Protein AF-A0A2E3GZ28-F1 (afdb_monomer_lite)

Foldseek 3Di:
DDPPPVLFWQKFKKFKDFQNFTAAIAMDGDCCQPVCQVDPPLPVSVVSSVPGPDMDMDTPDTRHRPVVRLVVLLVVCVVRVVRYSPPDSYDDDPLVVLVVVLVVCCVVCVVVVVVLVCVVVDDPDDDDDDDDDPVVSVVVVVVVVVSVVVVVVSVVVVCVVPVPPPD

Sequence (167 aa):
MSKLSEQQEKFYVYAYRIDGEMAYVGKGCGNRAYVHLTRSSNAILRHRIARAGRVTVRIIKRNMTETEAFRLERRCIRKWSETLCNVSQGQRTSTEALWYACLHDLQNNFISYGTAITSTTGNTHNFVTGKSEPDTMRLRVSNLAWLKGRMRRVMRALEQQDPGLVS

Secondary structure (DSSP, 8-state):
--TT-TTSS-EEEEEEEETTEEEEEEEEETTHHHHHHHS-S-HHHHHHHHH-S-EEEEEEEEEE-HHHHHHHHHHHHHHTTTT---SSS----HHHHHHHHHHHHHHHHHHHHHHHHHHHHS-S---------HHHHHHHHHHHHHHHHHHHHHHHHHHTT-TTS--

pLDDT: mean 70.27, std 20.75, range [33.0, 96.56]

Structure (mmCIF, N/CA/C/O backbone):
data_AF-A0A2E3GZ28-F1
#
_entry.id   AF-A0A2E3GZ28-F1
#
loop_
_atom_site.group_PDB
_atom_site.id
_atom_site.type_symbol
_atom_site.label_atom_id
_atom_site.label_alt_id
_atom_site.label_comp_id
_atom_site.label_asym_id
_atom_site.label_entity_id
_atom_site.label_seq_id
_atom_site.pdbx_PDB_ins_code
_atom_site.Cartn_x
_atom_site.Cartn_y
_atom_site.Cartn_z
_atom_site.occupancy
_atom_site.B_iso_or_equiv
_atom_site.auth_seq_id
_atom_site.auth_comp_id
_atom_site.auth_asym_id
_atom_site.auth_atom_id
_atom_site.pdbx_PDB_model_num
ATOM 1 N N . MET A 1 1 ? -34.095 7.340 0.469 1.00 39.78 1 MET A N 1
ATOM 2 C CA . MET A 1 1 ? -32.794 6.707 0.152 1.00 39.78 1 MET A CA 1
ATOM 3 C C . MET A 1 1 ? -31.684 7.620 0.664 1.00 39.78 1 MET A C 1
ATOM 5 O O . MET A 1 1 ? -31.563 8.741 0.186 1.00 39.78 1 MET A O 1
ATOM 9 N N . SER A 1 2 ? -31.001 7.225 1.740 1.00 41.34 2 SER A N 1
ATOM 10 C CA . SER A 1 2 ? -30.141 8.096 2.558 1.00 41.34 2 SER A CA 1
ATOM 11 C C . SER A 1 2 ? -28.742 8.302 1.967 1.00 41.34 2 SER A C 1
ATOM 13 O O . SER A 1 2 ? -28.021 7.336 1.740 1.00 41.34 2 SER A O 1
ATOM 15 N N . LYS A 1 3 ? -28.328 9.569 1.837 1.00 42.34 3 LYS A N 1
ATOM 16 C CA . LYS A 1 3 ? -27.008 10.079 1.398 1.00 42.34 3 LYS A CA 1
ATOM 17 C C . LYS A 1 3 ? -25.801 9.714 2.303 1.00 42.34 3 LYS A C 1
ATOM 19 O O . LYS A 1 3 ? -24.780 10.389 2.256 1.00 42.34 3 LYS A O 1
ATOM 24 N N . LEU A 1 4 ? -25.889 8.674 3.136 1.00 42.19 4 LEU A N 1
ATOM 25 C CA . LEU A 1 4 ? -24.841 8.288 4.101 1.00 42.19 4 LEU A CA 1
ATOM 26 C C . LEU A 1 4 ? -23.928 7.137 3.620 1.00 42.19 4 LEU A C 1
ATOM 28 O O . LEU A 1 4 ? -22.965 6.809 4.303 1.00 42.19 4 LEU A O 1
ATOM 32 N N . SER A 1 5 ? -24.177 6.553 2.441 1.00 46.12 5 SER A N 1
ATOM 33 C CA . SER A 1 5 ? -23.450 5.379 1.920 1.00 46.12 5 SER A CA 1
ATOM 34 C C . SER A 1 5 ? -22.293 5.690 0.952 1.00 46.12 5 SER A C 1
ATOM 36 O O . SER A 1 5 ? -21.602 4.793 0.495 1.00 46.12 5 SER A O 1
ATOM 38 N N . GLU A 1 6 ? -22.006 6.949 0.618 1.00 47.00 6 GLU A N 1
ATOM 39 C CA . GLU A 1 6 ? -21.060 7.266 -0.476 1.00 47.00 6 GLU A CA 1
ATOM 40 C C . GLU A 1 6 ? -19.566 7.314 -0.090 1.00 47.00 6 GLU A C 1
ATOM 42 O O . GLU A 1 6 ? -18.692 7.502 -0.950 1.00 47.00 6 GLU A O 1
ATOM 47 N N . GLN A 1 7 ? -19.247 7.125 1.195 1.00 50.44 7 GLN A N 1
ATOM 48 C CA . GLN A 1 7 ? -17.869 6.893 1.661 1.00 50.44 7 GLN A CA 1
ATOM 49 C C . GLN A 1 7 ? -17.394 5.452 1.420 1.00 50.44 7 GLN A C 1
ATOM 51 O O . GLN A 1 7 ? -16.226 5.133 1.648 1.00 50.44 7 GLN A O 1
ATOM 56 N N . GLN A 1 8 ? -18.292 4.592 0.946 1.00 59.16 8 GLN A N 1
ATOM 57 C CA . GLN A 1 8 ? -18.120 3.154 0.881 1.00 59.16 8 GLN A CA 1
ATOM 58 C C . GLN A 1 8 ? -17.439 2.766 -0.441 1.00 59.16 8 GLN A C 1
ATOM 60 O O . GLN A 1 8 ? -17.763 3.272 -1.512 1.00 59.16 8 GLN A O 1
ATOM 65 N N . GLU A 1 9 ? -16.438 1.892 -0.352 1.00 66.38 9 GLU A N 1
ATOM 66 C CA . GLU A 1 9 ? -15.938 1.105 -1.487 1.00 66.38 9 GLU A CA 1
ATOM 67 C C . GLU A 1 9 ? -15.193 1.841 -2.621 1.00 66.38 9 GLU A C 1
ATOM 69 O O . GLU A 1 9 ? -15.260 1.459 -3.786 1.00 66.38 9 GLU A O 1
ATOM 74 N N . LYS A 1 10 ? -14.389 2.864 -2.311 1.00 87.88 10 LYS A N 1
ATOM 75 C CA . LYS A 1 10 ? -13.524 3.532 -3.318 1.00 87.88 10 LYS A CA 1
ATOM 76 C C . LYS A 1 10 ? -12.060 3.095 -3.275 1.00 87.88 10 LYS A C 1
ATOM 78 O O . LYS A 1 10 ? -11.279 3.464 -4.160 1.00 87.88 10 LYS A O 1
ATOM 83 N N . PHE A 1 11 ? -11.668 2.333 -2.255 1.00 92.44 11 PHE A N 1
ATOM 84 C CA . PHE A 1 11 ? -10.292 1.887 -2.088 1.00 92.44 11 PHE A CA 1
ATOM 85 C C . PHE A 1 11 ? -10.048 0.539 -2.759 1.00 92.44 11 PHE A C 1
ATOM 87 O O . PHE A 1 11 ? -10.941 -0.285 -2.962 1.00 92.44 11 PHE A O 1
ATOM 94 N N . TYR A 1 12 ? -8.791 0.324 -3.111 1.00 95.25 12 TYR A N 1
ATOM 95 C CA . TYR A 1 12 ? -8.287 -0.908 -3.678 1.00 95.25 12 TYR A CA 1
ATOM 96 C C . TYR A 1 12 ? -6.864 -1.169 -3.187 1.00 95.25 12 TYR A C 1
ATOM 98 O O . TYR A 1 12 ? -6.133 -0.252 -2.800 1.00 95.25 12 TYR A O 1
ATOM 106 N N . VAL A 1 13 ? -6.455 -2.433 -3.245 1.00 96.06 13 VAL A N 1
ATOM 107 C CA . VAL A 1 13 ? -5.060 -2.850 -3.062 1.00 96.06 13 VAL A CA 1
ATOM 108 C C . VAL A 1 13 ? -4.491 -3.216 -4.421 1.00 96.06 13 VAL A C 1
ATOM 110 O O . VAL A 1 13 ? -5.140 -3.902 -5.211 1.00 96.06 13 VAL A O 1
ATOM 113 N N . TYR A 1 14 ? -3.281 -2.758 -4.701 1.00 96.25 14 TYR A N 1
ATOM 114 C CA . TYR A 1 14 ? -2.570 -2.997 -5.947 1.00 96.25 14 TYR A CA 1
ATOM 115 C C . TYR A 1 14 ? -1.152 -3.488 -5.671 1.00 96.25 14 TYR A C 1
ATOM 117 O O . TYR A 1 14 ? -0.588 -3.244 -4.606 1.00 96.25 14 TYR A O 1
ATOM 125 N N . ALA A 1 15 ? -0.578 -4.181 -6.647 1.00 96.56 15 ALA A N 1
ATOM 126 C CA . ALA A 1 15 ? 0.799 -4.632 -6.628 1.00 96.56 15 ALA A CA 1
ATOM 127 C C . ALA A 1 15 ? 1.506 -4.260 -7.925 1.00 96.56 15 ALA A C 1
ATOM 129 O O . ALA A 1 15 ? 0.911 -4.293 -9.006 1.00 96.56 15 ALA A O 1
ATOM 130 N N . TYR A 1 16 ? 2.792 -3.954 -7.810 1.00 96.44 16 TYR A N 1
ATOM 131 C CA . TYR A 1 16 ? 3.684 -3.865 -8.953 1.00 96.44 16 TYR A CA 1
ATOM 132 C C . TYR A 1 16 ? 4.460 -5.158 -9.077 1.00 96.44 16 TYR A C 1
ATOM 134 O O . TYR A 1 16 ? 5.036 -5.643 -8.096 1.00 96.44 16 TYR A O 1
ATOM 142 N N . ARG A 1 17 ? 4.491 -5.693 -10.296 1.00 95.69 17 ARG A N 1
ATOM 143 C CA . ARG A 1 17 ? 5.436 -6.741 -10.651 1.00 95.69 17 ARG A CA 1
ATOM 144 C C . ARG A 1 17 ? 6.498 -6.174 -11.570 1.00 95.69 17 ARG A C 1
ATOM 146 O O . ARG A 1 17 ? 6.159 -5.572 -12.589 1.00 95.69 17 ARG A O 1
ATOM 153 N N . ILE A 1 18 ? 7.750 -6.380 -11.193 1.00 95.12 18 ILE A N 1
ATOM 154 C CA . ILE A 1 18 ? 8.929 -5.943 -11.933 1.00 95.12 18 ILE A CA 1
ATOM 155 C C . ILE A 1 18 ? 9.631 -7.209 -12.402 1.00 95.12 18 ILE A C 1
ATOM 157 O O . ILE A 1 18 ? 9.941 -8.069 -11.584 1.00 95.12 18 ILE A O 1
ATOM 161 N N . ASP A 1 19 ? 9.754 -7.368 -13.718 1.00 94.50 19 ASP A N 1
ATOM 162 C CA . ASP A 1 19 ? 10.373 -8.531 -14.365 1.00 94.50 19 ASP A CA 1
ATOM 163 C C . ASP A 1 19 ? 9.799 -9.887 -13.907 1.00 94.50 19 ASP A C 1
ATOM 165 O O . ASP A 1 19 ? 10.456 -10.918 -13.913 1.00 94.50 19 ASP A O 1
ATOM 169 N N . GLY A 1 20 ? 8.508 -9.900 -13.553 1.00 90.69 20 GLY A N 1
ATOM 170 C CA . GLY A 1 20 ? 7.782 -11.099 -13.117 1.00 90.69 20 GLY A CA 1
ATOM 171 C C . GLY A 1 20 ? 7.694 -11.272 -11.599 1.00 90.69 20 GLY A C 1
ATOM 172 O O . GLY A 1 20 ? 6.760 -11.930 -11.130 1.00 90.69 20 GLY A O 1
ATOM 173 N N . GLU A 1 21 ? 8.542 -10.605 -10.822 1.00 92.38 21 GLU A N 1
ATOM 174 C CA . GLU A 1 21 ? 8.548 -10.667 -9.357 1.00 92.38 21 GLU A CA 1
ATOM 175 C C . GLU A 1 21 ? 7.639 -9.622 -8.724 1.00 92.38 21 GLU A C 1
ATOM 177 O O . GLU A 1 21 ? 7.493 -8.516 -9.242 1.00 92.38 21 GLU A O 1
ATOM 182 N N . MET A 1 22 ? 7.035 -9.941 -7.578 1.00 93.25 22 MET A N 1
ATOM 183 C CA . MET A 1 22 ? 6.254 -8.959 -6.831 1.00 93.25 22 MET A CA 1
ATOM 184 C C . MET A 1 22 ? 7.197 -8.007 -6.098 1.00 93.25 22 MET A C 1
ATOM 186 O O . MET A 1 22 ? 7.873 -8.399 -5.161 1.00 93.25 22 MET A O 1
ATOM 190 N N . ALA A 1 23 ? 7.241 -6.750 -6.530 1.00 94.00 23 ALA A N 1
ATOM 191 C CA . ALA A 1 23 ? 8.218 -5.790 -6.024 1.00 94.00 23 ALA A CA 1
ATOM 192 C C . ALA A 1 23 ? 7.610 -4.780 -5.049 1.00 94.00 23 ALA A C 1
ATOM 194 O O . ALA A 1 23 ? 8.320 -4.228 -4.216 1.00 94.00 23 ALA A O 1
ATOM 195 N N . TYR A 1 24 ? 6.308 -4.511 -5.138 1.00 95.69 24 TYR A N 1
ATOM 196 C CA . TYR A 1 24 ? 5.649 -3.535 -4.275 1.00 95.69 24 TYR A CA 1
ATOM 197 C C . TYR A 1 24 ? 4.166 -3.850 -4.116 1.00 95.69 24 TYR A C 1
ATOM 199 O O . TYR A 1 24 ? 3.523 -4.290 -5.069 1.00 95.69 24 TYR A O 1
ATOM 207 N N . VAL A 1 25 ? 3.620 -3.563 -2.937 1.00 95.56 25 VAL A N 1
ATOM 208 C CA . VAL A 1 25 ? 2.178 -3.570 -2.668 1.00 95.56 25 VAL A CA 1
ATOM 209 C C . VAL A 1 25 ? 1.778 -2.227 -2.072 1.00 95.56 25 VAL A C 1
ATOM 211 O O . VAL A 1 25 ? 2.459 -1.712 -1.190 1.00 95.56 25 VAL A O 1
ATOM 214 N N . GLY A 1 26 ? 0.660 -1.668 -2.524 1.00 93.81 26 GLY A N 1
ATOM 215 C CA . GLY A 1 26 ? 0.103 -0.449 -1.955 1.00 93.81 26 GLY A CA 1
ATOM 216 C C . GLY A 1 26 ? -1.418 -0.473 -1.915 1.00 93.81 26 GLY A C 1
ATOM 217 O O . GLY A 1 26 ? -2.066 -1.181 -2.688 1.00 93.81 26 GLY A O 1
ATOM 218 N N . LYS A 1 27 ? -2.005 0.347 -1.044 1.00 93.25 27 LYS A N 1
ATOM 219 C CA . LYS A 1 27 ? -3.427 0.713 -1.106 1.00 93.25 27 LYS A CA 1
ATOM 220 C C . LYS A 1 27 ? -3.637 2.091 -1.727 1.00 93.25 27 LYS A C 1
ATOM 222 O O . LYS A 1 27 ? -2.761 2.961 -1.687 1.00 93.25 27 LYS A O 1
ATOM 227 N N . GLY A 1 28 ? -4.810 2.309 -2.306 1.00 91.81 28 GLY A N 1
ATOM 228 C CA . GLY A 1 28 ? -5.157 3.592 -2.895 1.00 91.81 28 GLY A CA 1
ATOM 229 C C . GLY A 1 28 ? -6.590 3.698 -3.374 1.00 91.81 28 GLY A C 1
ATOM 230 O O . GLY A 1 28 ? -7.349 2.742 -3.309 1.00 91.81 28 GLY A O 1
ATOM 231 N N . CYS A 1 29 ? -6.927 4.878 -3.875 1.00 91.69 29 CYS A N 1
ATOM 232 C CA . CYS A 1 29 ? -8.166 5.178 -4.577 1.00 91.69 29 CYS A CA 1
ATOM 233 C C . CYS A 1 29 ? -7.837 5.958 -5.864 1.00 91.69 29 CYS A C 1
ATOM 235 O O . CYS A 1 29 ? -6.691 6.379 -6.073 1.00 91.69 29 CYS A O 1
ATOM 237 N N . GLY A 1 30 ? -8.819 6.108 -6.758 1.00 90.50 30 GLY A N 1
ATOM 238 C CA . GLY A 1 30 ? -8.635 6.795 -8.042 1.00 90.50 30 GLY A CA 1
ATOM 239 C C . GLY A 1 30 ? -7.456 6.232 -8.846 1.00 90.50 30 GLY A C 1
ATOM 240 O O . GLY A 1 30 ? -7.302 5.017 -8.968 1.00 90.50 30 GLY A O 1
ATOM 241 N N . ASN A 1 31 ? -6.569 7.106 -9.327 1.00 90.00 31 ASN A N 1
ATOM 242 C CA . ASN A 1 31 ? -5.423 6.733 -10.170 1.00 90.00 31 ASN A CA 1
ATOM 243 C C . ASN A 1 31 ? -4.119 6.476 -9.396 1.00 90.00 31 ASN A C 1
ATOM 245 O O . ASN A 1 31 ? -3.046 6.436 -10.004 1.00 90.00 31 ASN A O 1
ATOM 249 N N . ARG A 1 32 ? -4.176 6.293 -8.067 1.00 91.25 32 ARG A N 1
ATOM 250 C CA . ARG A 1 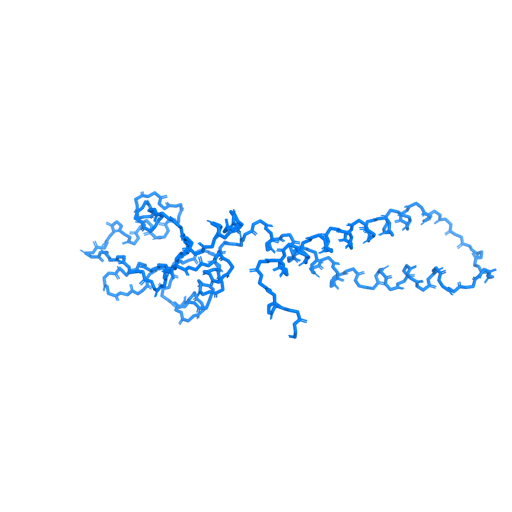32 ? -2.973 6.157 -7.228 1.00 91.25 32 ARG A CA 1
ATOM 251 C C . ARG A 1 32 ? -2.014 5.070 -7.717 1.00 91.25 32 ARG A C 1
ATOM 253 O O . ARG A 1 32 ? -0.820 5.337 -7.751 1.00 91.25 32 ARG A O 1
ATOM 260 N N . ALA A 1 33 ? -2.506 3.903 -8.142 1.00 92.44 33 ALA A N 1
ATOM 261 C CA . ALA A 1 33 ? -1.651 2.825 -8.658 1.00 92.44 33 ALA A CA 1
ATOM 262 C C . ALA A 1 33 ? -0.851 3.191 -9.917 1.00 92.44 33 ALA A C 1
ATOM 264 O O . ALA A 1 33 ? 0.167 2.573 -10.185 1.00 92.44 33 ALA A O 1
ATOM 265 N N . TYR A 1 34 ? -1.298 4.168 -10.702 1.00 91.94 34 TYR A N 1
ATOM 266 C CA . TYR A 1 34 ? -0.615 4.559 -11.936 1.00 91.94 34 TYR A CA 1
ATOM 267 C C . TYR A 1 34 ? 0.261 5.789 -11.713 1.00 91.94 34 TYR A C 1
ATOM 269 O O . TYR A 1 34 ? 1.417 5.809 -12.120 1.00 91.94 34 TYR A O 1
ATOM 277 N N . VAL A 1 35 ? -0.236 6.783 -10.969 1.00 89.31 35 VAL A N 1
ATOM 278 C CA . VAL A 1 35 ? 0.555 7.966 -10.583 1.00 89.31 35 VAL A CA 1
ATOM 279 C C . VAL A 1 35 ? 1.776 7.561 -9.756 1.00 89.31 35 VAL A C 1
ATOM 281 O O . VAL A 1 35 ? 2.859 8.125 -9.904 1.00 89.31 35 VAL A O 1
ATOM 284 N N . HIS A 1 36 ? 1.624 6.555 -8.897 1.00 86.81 36 HIS A N 1
ATOM 285 C CA . HIS A 1 36 ? 2.704 6.092 -8.043 1.00 86.81 36 HIS A CA 1
ATOM 286 C C . HIS A 1 36 ? 3.803 5.333 -8.814 1.00 86.81 36 HIS A C 1
ATOM 288 O O . HIS A 1 36 ? 4.867 5.111 -8.252 1.00 86.81 36 HIS A O 1
ATOM 294 N N . LEU A 1 37 ? 3.614 4.972 -10.090 1.00 84.88 37 LEU A N 1
ATOM 295 C CA . LEU A 1 37 ? 4.714 4.462 -10.921 1.00 84.88 37 LEU A CA 1
ATOM 296 C C . LEU A 1 37 ? 5.730 5.556 -11.259 1.00 84.88 37 LEU A C 1
ATOM 298 O O . LEU A 1 37 ? 6.930 5.304 -11.257 1.00 84.88 37 LEU A O 1
ATOM 302 N N . THR A 1 38 ? 5.254 6.771 -11.533 1.00 84.81 38 THR A N 1
ATOM 303 C CA . THR A 1 38 ? 6.095 7.877 -12.013 1.00 84.81 38 THR A CA 1
ATOM 304 C C . THR A 1 38 ? 6.498 8.839 -10.900 1.00 84.81 38 THR A C 1
ATOM 306 O O . THR A 1 38 ? 7.544 9.474 -10.982 1.00 84.81 38 THR A O 1
ATOM 309 N N . ARG A 1 39 ? 5.700 8.937 -9.828 1.00 86.38 39 ARG A N 1
ATOM 310 C CA . ARG A 1 39 ? 5.908 9.890 -8.721 1.00 86.38 39 ARG A CA 1
ATOM 311 C C . ARG A 1 39 ? 6.068 9.204 -7.362 1.00 86.38 39 ARG A C 1
ATOM 313 O O . ARG A 1 39 ? 5.653 9.740 -6.338 1.00 86.38 39 ARG A O 1
ATOM 320 N N . SER A 1 40 ? 6.642 8.002 -7.341 1.00 86.00 40 SER A N 1
ATOM 321 C CA . SER A 1 40 ? 6.935 7.293 -6.090 1.00 86.00 40 SER A CA 1
ATOM 322 C C . SER A 1 40 ? 7.940 8.054 -5.233 1.00 86.00 40 SER A C 1
ATOM 324 O O . SER A 1 40 ? 9.001 8.430 -5.721 1.00 86.00 40 SER A O 1
ATOM 326 N N . SER A 1 41 ? 7.663 8.223 -3.938 1.00 86.62 41 SER A N 1
ATOM 327 C CA . SER A 1 41 ? 8.654 8.699 -2.962 1.00 86.62 41 SER A CA 1
ATOM 328 C C . SER A 1 41 ? 9.622 7.591 -2.521 1.00 86.62 41 SER A C 1
ATOM 330 O O . SER A 1 41 ? 10.712 7.889 -2.036 1.00 86.62 41 SER A O 1
ATOM 332 N N . ASN A 1 42 ? 9.297 6.321 -2.780 1.00 88.81 42 ASN A N 1
ATOM 333 C CA . ASN A 1 42 ? 10.148 5.172 -2.479 1.00 88.81 42 ASN A CA 1
ATOM 334 C C . ASN A 1 42 ? 11.310 5.072 -3.484 1.00 88.81 42 ASN A C 1
ATOM 336 O O . ASN A 1 42 ? 11.115 4.681 -4.637 1.00 88.81 42 ASN A O 1
ATOM 340 N N . ALA A 1 43 ? 12.519 5.417 -3.031 1.00 88.88 43 ALA A N 1
ATOM 341 C CA . ALA A 1 43 ? 13.724 5.434 -3.860 1.00 88.88 43 ALA A CA 1
ATOM 342 C C . ALA A 1 43 ? 14.080 4.057 -4.437 1.00 88.88 43 ALA A C 1
ATOM 344 O O . ALA A 1 43 ? 14.368 3.960 -5.627 1.00 88.88 43 ALA A O 1
ATOM 345 N N . ILE A 1 44 ? 13.987 2.993 -3.632 1.00 91.50 44 ILE A N 1
ATOM 346 C CA . ILE A 1 44 ? 14.280 1.620 -4.073 1.00 91.50 44 ILE A CA 1
ATOM 347 C C . ILE A 1 44 ? 13.329 1.225 -5.202 1.00 91.50 44 ILE A C 1
ATOM 349 O O . ILE A 1 44 ? 13.760 0.718 -6.236 1.00 91.50 44 ILE A O 1
ATOM 353 N N . LEU A 1 45 ? 12.038 1.520 -5.038 1.00 91.25 45 LEU A N 1
ATOM 354 C CA . LEU A 1 45 ? 11.044 1.236 -6.064 1.00 91.25 45 LEU A CA 1
ATOM 355 C C . LEU A 1 45 ? 11.321 2.003 -7.362 1.00 91.25 45 LEU A C 1
ATOM 357 O O . LEU A 1 45 ? 11.267 1.406 -8.434 1.00 91.25 45 LEU A O 1
ATOM 361 N N . ARG A 1 46 ? 11.653 3.300 -7.275 1.00 92.81 46 ARG A N 1
ATOM 362 C CA . ARG A 1 46 ? 12.018 4.101 -8.455 1.00 92.81 46 ARG A CA 1
ATOM 363 C C . ARG A 1 46 ? 13.214 3.502 -9.191 1.00 92.81 46 ARG A C 1
ATOM 365 O O . ARG A 1 46 ? 13.159 3.362 -10.407 1.00 92.81 46 ARG A O 1
ATOM 372 N N . HIS A 1 47 ? 14.261 3.112 -8.464 1.00 92.00 47 HIS A N 1
ATOM 373 C CA . HIS A 1 47 ? 15.442 2.491 -9.063 1.00 92.00 47 HIS A CA 1
ATOM 374 C C . HIS A 1 47 ? 15.126 1.145 -9.721 1.00 92.00 47 HIS A C 1
ATOM 376 O O . HIS A 1 47 ? 15.601 0.899 -10.828 1.00 92.00 47 HIS A O 1
ATOM 382 N N . ARG A 1 48 ? 14.299 0.295 -9.091 1.00 92.75 48 ARG A N 1
ATOM 383 C CA . ARG A 1 48 ? 13.863 -0.972 -9.702 1.00 92.75 48 ARG A CA 1
ATOM 384 C C . ARG A 1 48 ? 13.048 -0.729 -10.971 1.00 92.75 48 ARG A C 1
ATOM 386 O O . ARG A 1 48 ? 13.330 -1.366 -11.973 1.00 92.75 48 ARG A O 1
ATOM 393 N N . ILE A 1 49 ? 12.097 0.210 -10.956 1.00 92.94 49 ILE A N 1
ATOM 394 C CA . ILE A 1 49 ? 11.290 0.564 -12.138 1.00 92.94 49 ILE A CA 1
ATOM 395 C C . ILE A 1 49 ? 12.177 1.088 -13.275 1.00 92.94 49 ILE A C 1
ATOM 397 O O . ILE A 1 49 ? 12.018 0.652 -14.408 1.00 92.94 49 ILE A O 1
ATOM 401 N N . ALA A 1 50 ? 13.128 1.980 -12.982 1.00 92.88 50 ALA A N 1
ATOM 402 C CA . ALA A 1 50 ? 14.003 2.583 -13.992 1.00 92.88 50 ALA A CA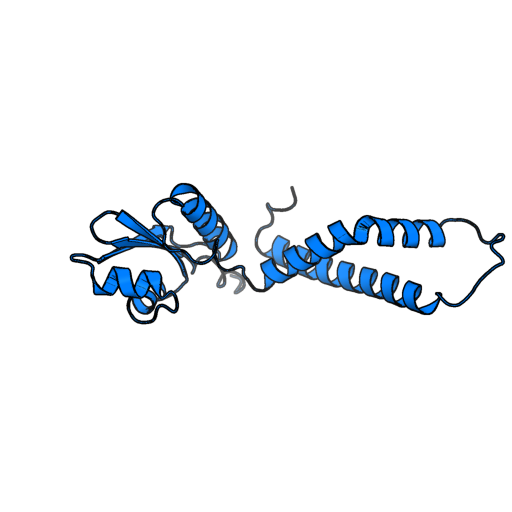 1
ATOM 403 C C . ALA A 1 50 ? 14.942 1.578 -14.683 1.00 92.88 50 ALA A C 1
ATOM 405 O O . ALA A 1 50 ? 15.396 1.834 -15.793 1.00 92.88 50 ALA A O 1
ATOM 406 N N . ARG A 1 51 ? 15.252 0.455 -14.026 1.00 93.50 51 ARG 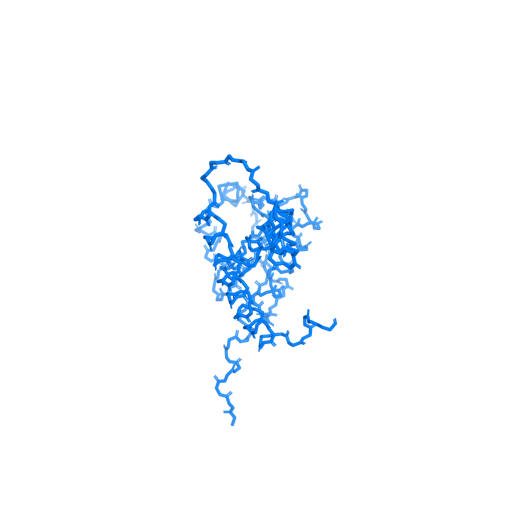A N 1
ATOM 407 C CA . ARG A 1 51 ? 16.133 -0.602 -14.549 1.00 93.50 51 ARG A CA 1
ATOM 408 C C . ARG A 1 51 ? 15.379 -1.809 -15.109 1.00 93.50 51 ARG A C 1
ATOM 410 O O . ARG A 1 51 ? 16.019 -2.727 -15.611 1.00 93.50 51 ARG A O 1
ATOM 417 N N . ALA A 1 52 ? 14.059 -1.836 -14.966 1.00 92.56 52 ALA A N 1
ATOM 418 C CA . ALA A 1 52 ? 13.240 -2.980 -15.325 1.00 92.56 52 ALA A CA 1
ATOM 419 C C . ALA A 1 52 ? 13.108 -3.127 -16.841 1.00 92.56 52 ALA A C 1
ATOM 421 O O . ALA A 1 52 ? 12.889 -2.140 -17.544 1.00 92.56 52 ALA A O 1
ATOM 422 N N . GLY A 1 53 ? 13.122 -4.367 -17.331 1.00 92.62 53 GLY A N 1
ATOM 423 C CA . GLY A 1 53 ? 12.701 -4.660 -18.703 1.00 92.62 53 GLY A CA 1
ATOM 424 C C . GLY A 1 53 ? 11.178 -4.596 -18.849 1.00 92.62 53 GLY A C 1
ATOM 425 O O . GLY A 1 53 ? 10.656 -4.213 -19.896 1.00 92.62 53 GLY A O 1
ATOM 426 N N . ARG A 1 54 ? 10.442 -4.948 -17.785 1.00 94.56 54 ARG A N 1
ATOM 427 C CA . ARG A 1 54 ? 8.976 -4.937 -17.762 1.00 94.56 54 ARG A CA 1
ATOM 428 C C . ARG A 1 54 ? 8.420 -4.601 -16.382 1.00 94.56 54 ARG A C 1
ATOM 430 O O . ARG A 1 54 ? 8.701 -5.280 -15.396 1.00 94.56 54 ARG A O 1
ATOM 437 N N . VAL A 1 55 ? 7.500 -3.637 -16.339 1.00 95.56 55 VAL A N 1
ATOM 438 C CA . VAL A 1 55 ? 6.721 -3.296 -15.139 1.00 95.56 55 VAL A CA 1
ATOM 439 C C . VAL A 1 55 ? 5.237 -3.491 -15.419 1.00 95.56 55 VAL A C 1
ATOM 441 O O . VAL A 1 55 ? 4.716 -3.010 -16.421 1.00 95.56 55 VAL A O 1
ATOM 444 N N . THR A 1 56 ? 4.540 -4.192 -14.527 1.00 95.50 56 THR A N 1
ATOM 445 C CA . THR A 1 56 ? 3.088 -4.393 -14.624 1.00 95.50 56 THR A CA 1
ATOM 446 C C . THR A 1 56 ? 2.400 -4.003 -13.326 1.00 95.50 56 THR A C 1
ATOM 448 O O . THR A 1 56 ? 2.894 -4.281 -12.231 1.00 95.50 56 THR A O 1
ATOM 451 N N . VAL A 1 57 ? 1.236 -3.368 -13.451 1.00 95.50 57 VAL A N 1
ATOM 452 C CA . VAL A 1 57 ? 0.363 -3.032 -12.324 1.00 95.50 57 VAL A CA 1
ATOM 453 C C . VAL A 1 57 ? -0.776 -4.030 -12.287 1.00 95.50 57 VAL A C 1
ATOM 455 O O . VAL A 1 57 ? -1.489 -4.207 -13.272 1.00 95.50 57 VAL A O 1
ATOM 458 N N . ARG A 1 58 ? -0.980 -4.662 -11.133 1.00 95.25 58 ARG A N 1
ATOM 459 C CA . ARG A 1 58 ? -2.113 -5.552 -10.898 1.00 95.25 58 ARG A CA 1
ATOM 460 C C . ARG A 1 58 ? -2.932 -5.043 -9.732 1.00 95.25 58 ARG A C 1
ATOM 462 O O . ARG A 1 58 ? -2.414 -4.859 -8.636 1.00 95.25 58 ARG A O 1
ATOM 469 N N . ILE A 1 59 ? -4.232 -4.893 -9.943 1.00 96.25 59 ILE A N 1
ATOM 470 C CA . ILE A 1 59 ? -5.158 -4.663 -8.841 1.00 96.25 59 ILE A CA 1
ATOM 471 C C . ILE A 1 59 ? -5.481 -6.010 -8.191 1.00 96.25 59 ILE A C 1
ATOM 473 O O . ILE A 1 59 ? -5.887 -6.950 -8.870 1.00 96.25 59 ILE A O 1
ATOM 477 N N . ILE A 1 60 ? -5.246 -6.111 -6.884 1.00 95.81 60 ILE A N 1
ATOM 478 C CA . ILE A 1 60 ? -5.473 -7.323 -6.089 1.00 95.81 60 ILE A CA 1
ATOM 479 C C . ILE A 1 60 ? -6.948 -7.425 -5.699 1.00 95.81 60 ILE A C 1
ATOM 481 O O . ILE A 1 60 ? -7.549 -8.481 -5.866 1.00 95.81 60 ILE A O 1
ATOM 485 N N . LYS A 1 61 ? -7.529 -6.334 -5.186 1.00 96.25 61 LYS A N 1
ATOM 486 C CA . LYS A 1 61 ? -8.950 -6.248 -4.825 1.00 96.25 61 LYS A CA 1
ATOM 487 C C . LYS A 1 61 ? -9.418 -4.794 -4.898 1.00 96.25 61 LYS A C 1
ATOM 489 O O . LYS A 1 61 ? -8.644 -3.901 -4.556 1.00 96.25 61 LYS A O 1
ATOM 494 N N . ARG A 1 62 ? -10.650 -4.572 -5.366 1.00 95.25 62 ARG A N 1
ATOM 495 C CA . ARG A 1 62 ? -11.323 -3.263 -5.486 1.00 95.25 62 ARG A CA 1
ATOM 496 C C . ARG A 1 62 ? -12.555 -3.207 -4.592 1.00 95.25 62 ARG A C 1
ATOM 498 O O . ARG A 1 62 ? -12.903 -4.219 -3.989 1.00 95.25 62 ARG A O 1
ATOM 505 N N . ASN A 1 63 ? -13.195 -2.041 -4.574 1.00 92.31 63 ASN A N 1
ATOM 506 C CA . ASN A 1 63 ? -14.457 -1.792 -3.891 1.00 92.31 63 ASN A CA 1
ATOM 507 C C . ASN A 1 63 ? -14.355 -2.123 -2.403 1.00 92.31 63 ASN A C 1
ATOM 509 O O . ASN A 1 63 ? -15.121 -2.901 -1.855 1.00 92.31 63 ASN A O 1
ATOM 513 N N . MET A 1 64 ? -13.309 -1.589 -1.777 1.00 87.62 64 MET A N 1
ATOM 514 C CA . MET A 1 64 ? -13.026 -1.784 -0.363 1.00 87.62 64 MET A CA 1
ATOM 515 C C . MET A 1 64 ? -13.197 -0.464 0.374 1.00 87.62 64 MET A C 1
ATOM 517 O O . MET A 1 64 ? -12.936 0.618 -0.172 1.00 87.62 64 MET A O 1
ATOM 521 N N . THR A 1 65 ? -13.572 -0.549 1.640 1.00 85.56 65 THR A N 1
ATOM 522 C CA . THR A 1 65 ? -13.317 0.540 2.580 1.00 85.56 65 THR A CA 1
ATOM 523 C C . THR A 1 65 ? -11.805 0.721 2.762 1.00 85.56 65 THR A C 1
ATOM 525 O O . THR A 1 65 ? -10.996 -0.167 2.464 1.00 85.56 65 THR A O 1
ATOM 528 N N . GLU A 1 66 ? -11.385 1.883 3.261 1.00 83.69 66 GLU A N 1
ATOM 529 C CA . GLU A 1 66 ? -9.962 2.129 3.502 1.00 83.69 66 GLU A CA 1
ATOM 530 C C . GLU A 1 66 ? -9.369 1.148 4.525 1.00 83.69 66 GLU A C 1
ATOM 532 O O . GLU A 1 66 ? -8.255 0.652 4.331 1.00 83.69 66 GLU A O 1
ATOM 537 N N . THR A 1 67 ? -10.126 0.844 5.582 1.00 80.56 67 THR A N 1
ATOM 538 C CA . THR A 1 67 ? -9.743 -0.084 6.653 1.00 80.56 67 THR A CA 1
ATOM 539 C C . THR A 1 67 ? -9.508 -1.488 6.111 1.00 80.56 67 THR A C 1
ATOM 541 O O . THR A 1 67 ? -8.482 -2.113 6.392 1.00 80.56 67 THR A O 1
ATOM 544 N N . GLU A 1 68 ? -10.419 -1.996 5.282 1.00 84.12 68 GLU A N 1
ATOM 545 C CA . GLU A 1 68 ? -10.240 -3.303 4.653 1.00 84.12 68 GLU A CA 1
ATOM 546 C C . GLU A 1 68 ? -9.035 -3.311 3.710 1.00 84.12 68 GLU A C 1
ATOM 548 O O . GLU A 1 68 ? -8.256 -4.271 3.715 1.00 84.12 68 GLU A O 1
ATOM 553 N N . ALA A 1 69 ? -8.863 -2.253 2.908 1.00 88.56 69 ALA A N 1
ATOM 554 C CA . ALA A 1 69 ? -7.737 -2.133 1.989 1.00 88.56 69 ALA A CA 1
ATOM 555 C C . ALA A 1 69 ? -6.405 -2.106 2.751 1.00 88.56 69 ALA A C 1
ATOM 557 O O . ALA A 1 69 ? -5.454 -2.769 2.346 1.00 88.56 69 ALA A O 1
ATOM 558 N N . PHE A 1 70 ? -6.345 -1.422 3.895 1.00 87.00 70 PHE A N 1
ATOM 559 C CA . PHE A 1 70 ? -5.172 -1.409 4.767 1.00 87.00 70 PHE A CA 1
ATOM 560 C C . PHE A 1 70 ? -4.883 -2.775 5.394 1.00 87.00 70 PHE A C 1
ATOM 562 O O . PHE A 1 70 ? -3.750 -3.261 5.340 1.00 87.00 70 PHE A O 1
ATOM 569 N N . ARG A 1 71 ? -5.903 -3.458 5.926 1.00 86.06 71 ARG A N 1
ATOM 570 C CA . ARG A 1 71 ? -5.752 -4.826 6.449 1.00 86.06 71 ARG A CA 1
ATOM 571 C C . ARG A 1 71 ? -5.229 -5.779 5.372 1.00 86.06 71 ARG A C 1
ATOM 573 O O . ARG A 1 71 ? -4.344 -6.590 5.648 1.00 86.06 71 ARG A O 1
ATOM 580 N N . LEU A 1 72 ? -5.755 -5.686 4.150 1.00 91.06 72 LEU A N 1
ATOM 581 C CA . LEU A 1 72 ? -5.306 -6.508 3.031 1.00 91.06 72 LEU A CA 1
ATOM 582 C C . LEU A 1 72 ? -3.882 -6.148 2.587 1.00 91.06 72 LEU A C 1
ATOM 584 O O . LEU A 1 72 ? -3.076 -7.063 2.444 1.00 91.06 72 LEU A O 1
ATOM 588 N N . GLU A 1 73 ? -3.547 -4.861 2.450 1.00 93.94 73 GLU A N 1
ATOM 589 C CA . GLU A 1 73 ? -2.187 -4.380 2.157 1.00 93.94 73 GLU A CA 1
ATOM 590 C C . GLU A 1 73 ? -1.174 -4.995 3.131 1.00 93.94 73 GLU A C 1
ATOM 592 O O . GLU A 1 73 ? -0.199 -5.607 2.700 1.00 93.94 73 GLU A O 1
ATOM 597 N N . ARG A 1 74 ? -1.446 -4.945 4.440 1.00 89.69 74 ARG A N 1
ATOM 598 C CA . ARG A 1 74 ? -0.573 -5.541 5.464 1.00 89.69 74 ARG A CA 1
ATOM 599 C C . ARG A 1 74 ? -0.410 -7.048 5.318 1.00 89.69 74 ARG A C 1
ATOM 601 O O . ARG A 1 74 ? 0.699 -7.562 5.454 1.00 89.69 74 ARG A O 1
ATOM 608 N N . ARG A 1 75 ? -1.501 -7.773 5.047 1.00 89.81 75 ARG A N 1
ATOM 609 C CA . ARG A 1 75 ? -1.435 -9.226 4.812 1.00 89.81 75 ARG A CA 1
ATOM 610 C C . ARG A 1 75 ? -0.582 -9.551 3.592 1.00 89.81 75 ARG A C 1
ATOM 612 O O . ARG A 1 75 ? 0.210 -10.485 3.649 1.00 89.81 75 ARG A O 1
ATOM 619 N N . CYS A 1 76 ? -0.728 -8.780 2.520 1.00 90.06 76 CYS A N 1
ATOM 620 C CA . CYS A 1 76 ? 0.073 -8.914 1.313 1.00 90.06 76 CYS A CA 1
ATOM 621 C C . CYS A 1 76 ? 1.554 -8.620 1.590 1.00 90.06 76 CYS A C 1
ATOM 623 O O . CYS A 1 76 ? 2.401 -9.434 1.234 1.00 90.06 76 CYS A O 1
ATOM 625 N N . ILE A 1 77 ? 1.866 -7.526 2.292 1.00 90.88 77 ILE A N 1
ATOM 626 C CA . ILE A 1 77 ? 3.250 -7.182 2.644 1.00 90.88 77 ILE A CA 1
ATOM 627 C C . ILE A 1 77 ? 3.906 -8.303 3.450 1.00 90.88 77 ILE A C 1
ATOM 629 O O . ILE A 1 77 ? 5.017 -8.713 3.134 1.00 90.88 77 ILE A O 1
ATOM 633 N N . ARG A 1 78 ? 3.197 -8.859 4.438 1.00 87.62 78 ARG A N 1
ATOM 634 C CA . ARG A 1 78 ? 3.693 -9.995 5.223 1.00 87.62 78 ARG A CA 1
ATOM 635 C C . ARG A 1 78 ? 3.874 -11.262 4.385 1.00 87.62 78 ARG A C 1
ATOM 637 O O . ARG A 1 78 ? 4.824 -11.993 4.608 1.00 87.62 78 ARG A O 1
ATOM 644 N N . LYS A 1 79 ? 2.963 -11.537 3.447 1.00 89.81 79 LYS A N 1
ATOM 645 C CA . LYS A 1 79 ? 3.024 -12.737 2.598 1.00 89.81 79 LYS A CA 1
ATOM 646 C C . LYS A 1 79 ? 4.213 -12.722 1.631 1.00 89.81 79 LYS A C 1
ATOM 648 O O . LYS A 1 79 ? 4.720 -13.786 1.307 1.00 89.81 79 LYS A O 1
ATOM 653 N N . TRP A 1 80 ? 4.621 -11.548 1.151 1.00 90.56 80 TRP A N 1
ATOM 654 C CA . TRP A 1 80 ? 5.661 -11.405 0.122 1.00 90.56 80 TRP A CA 1
ATOM 655 C C . TRP A 1 80 ? 6.902 -10.645 0.608 1.00 90.56 80 TRP A C 1
ATOM 657 O O . TRP A 1 80 ? 7.660 -10.125 -0.209 1.00 90.56 80 TRP A O 1
ATOM 667 N N . SER A 1 81 ? 7.126 -10.582 1.922 1.00 88.69 81 SER A N 1
ATOM 668 C CA . SER A 1 81 ? 8.138 -9.727 2.560 1.00 88.69 81 SER A CA 1
ATOM 669 C C . SER A 1 81 ? 9.554 -9.875 2.002 1.00 88.69 81 SER A C 1
ATOM 671 O O . SER A 1 81 ? 10.298 -8.905 2.006 1.00 88.69 81 SER A O 1
ATOM 673 N N . GLU A 1 82 ? 9.909 -11.053 1.493 1.00 88.44 82 GLU A N 1
ATOM 674 C CA . GLU A 1 82 ? 11.233 -11.354 0.929 1.00 88.44 82 GLU A CA 1
ATOM 675 C C . GLU A 1 82 ? 11.532 -10.604 -0.378 1.00 88.44 82 GLU A C 1
ATOM 677 O O . GLU A 1 82 ? 12.686 -10.365 -0.712 1.00 88.44 82 GLU A O 1
ATOM 682 N N . THR A 1 83 ? 10.494 -10.218 -1.124 1.00 88.94 83 THR A N 1
ATOM 683 C CA . THR A 1 83 ? 10.628 -9.672 -2.492 1.00 88.94 83 THR A CA 1
ATOM 684 C C . THR A 1 83 ? 10.247 -8.195 -2.600 1.00 88.94 83 THR A C 1
ATOM 686 O O . THR A 1 83 ? 10.630 -7.503 -3.554 1.00 88.94 83 THR A O 1
ATOM 689 N N . LEU A 1 84 ? 9.498 -7.691 -1.614 1.00 90.75 84 LEU A N 1
ATOM 690 C CA . LEU A 1 84 ? 8.937 -6.347 -1.634 1.00 90.75 84 LEU A CA 1
ATOM 691 C C . LEU A 1 84 ? 9.956 -5.290 -1.214 1.00 90.75 84 LEU A C 1
ATOM 693 O O . LEU A 1 84 ? 10.638 -5.415 -0.206 1.00 90.75 84 LEU A O 1
ATOM 697 N N . CYS A 1 85 ? 9.956 -4.159 -1.916 1.00 89.81 85 CYS A N 1
ATOM 698 C CA . CYS A 1 85 ? 10.705 -2.965 -1.533 1.00 89.81 85 CYS A CA 1
ATOM 699 C C . CYS A 1 85 ? 9.864 -1.970 -0.717 1.00 89.81 85 CYS A C 1
ATOM 701 O O . CYS A 1 85 ? 10.158 -0.773 -0.692 1.00 89.81 85 CYS A O 1
ATOM 703 N N . ASN A 1 86 ? 8.766 -2.418 -0.106 1.00 88.44 86 ASN A N 1
ATOM 704 C CA . ASN A 1 86 ? 7.946 -1.597 0.780 1.00 88.44 86 ASN A CA 1
ATOM 705 C C . ASN A 1 86 ? 8.789 -1.085 1.963 1.00 88.44 86 ASN A C 1
ATOM 707 O O . ASN A 1 86 ? 9.243 -1.871 2.781 1.00 88.44 86 ASN A O 1
ATOM 711 N N . VAL A 1 87 ? 8.961 0.239 2.077 1.00 75.25 87 VAL A N 1
ATOM 712 C CA . VAL A 1 87 ? 9.732 0.864 3.177 1.00 75.25 87 VAL A CA 1
ATOM 713 C C . VAL A 1 87 ? 8.988 0.768 4.516 1.00 75.25 87 VAL A C 1
ATOM 715 O O . VAL A 1 87 ? 9.599 0.765 5.578 1.00 75.25 87 VAL A O 1
ATOM 718 N N . SER A 1 88 ? 7.657 0.670 4.477 1.00 75.62 88 SER A N 1
ATOM 719 C CA . SER A 1 88 ? 6.815 0.481 5.657 1.00 75.62 88 SER A CA 1
ATOM 720 C C . SER A 1 88 ? 5.836 -0.671 5.460 1.00 75.62 88 SER A C 1
ATOM 722 O O . SER A 1 88 ? 5.508 -1.054 4.335 1.00 75.62 88 SER A O 1
ATOM 724 N N . GLN A 1 89 ? 5.290 -1.168 6.569 1.00 74.62 89 GLN A N 1
ATOM 725 C CA . GLN A 1 89 ? 4.218 -2.169 6.611 1.00 74.62 89 GLN A CA 1
ATOM 726 C C . GLN A 1 89 ? 2.846 -1.579 6.206 1.00 74.62 89 GLN A C 1
ATOM 728 O O . GLN A 1 89 ? 1.830 -1.917 6.802 1.00 74.62 89 GLN A O 1
ATOM 733 N N . GLY A 1 90 ? 2.811 -0.656 5.240 1.00 67.50 90 GLY A N 1
ATOM 734 C CA . GLY A 1 90 ? 1.636 0.148 4.885 1.00 67.50 90 GLY A CA 1
ATOM 735 C C . GLY A 1 90 ? 1.565 1.476 5.648 1.00 67.50 90 GLY A C 1
ATOM 736 O O . GLY A 1 90 ? 2.303 1.700 6.612 1.00 67.50 90 GLY A O 1
ATOM 737 N N . GLN A 1 91 ? 0.703 2.385 5.188 1.00 69.94 91 GLN A N 1
ATOM 738 C CA . GLN A 1 91 ? 0.433 3.672 5.843 1.00 69.94 91 GLN A CA 1
ATOM 739 C C . GLN A 1 91 ? -0.939 3.615 6.516 1.00 69.94 91 GLN A C 1
ATOM 741 O O . GLN A 1 91 ? -1.952 3.392 5.847 1.00 69.94 91 GLN A O 1
ATOM 746 N N . ARG A 1 92 ? -0.949 3.800 7.842 1.00 69.12 92 ARG A N 1
ATOM 747 C CA . ARG A 1 92 ? -2.178 3.854 8.647 1.00 69.12 92 ARG A CA 1
ATOM 748 C C . ARG A 1 92 ? -3.028 5.045 8.224 1.00 69.12 92 ARG A C 1
ATOM 750 O O . ARG A 1 92 ? -2.495 6.077 7.815 1.00 69.12 92 ARG A O 1
ATOM 757 N N . THR A 1 93 ? -4.341 4.924 8.377 1.00 64.88 93 THR A N 1
ATOM 758 C CA . THR A 1 93 ? -5.206 6.110 8.340 1.00 64.88 93 THR A CA 1
ATOM 759 C C . THR A 1 93 ? -4.906 7.008 9.547 1.00 64.88 93 THR A C 1
ATOM 761 O O . THR A 1 93 ? -4.372 6.546 10.561 1.00 64.88 93 THR A O 1
ATOM 764 N N . SER A 1 94 ? -5.253 8.294 9.474 1.00 58.53 94 SER A N 1
ATOM 765 C CA . SER A 1 94 ? -5.149 9.203 10.627 1.00 58.53 94 SER A CA 1
ATOM 766 C C . SER A 1 94 ? -5.956 8.688 11.829 1.00 58.53 94 SER A C 1
ATOM 768 O O . SER A 1 94 ? -5.494 8.766 12.967 1.00 58.53 94 SER A O 1
ATOM 770 N N . THR A 1 95 ? -7.117 8.079 11.576 1.00 54.16 95 THR A N 1
ATOM 771 C CA . THR A 1 95 ? -7.974 7.455 12.593 1.00 54.16 95 THR A CA 1
ATOM 772 C C . THR A 1 95 ? -7.312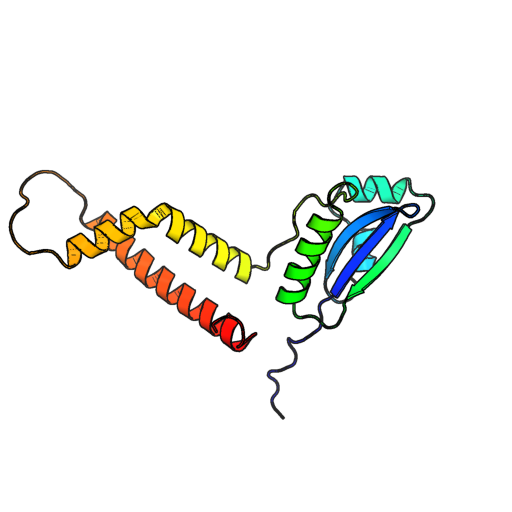 6.240 13.246 1.00 54.16 95 THR A C 1
ATOM 774 O O . THR A 1 95 ? -7.303 6.129 14.471 1.00 54.16 95 THR A O 1
ATOM 777 N N . GLU A 1 96 ? -6.693 5.350 12.467 1.00 60.53 96 GLU A N 1
ATOM 778 C CA . GLU A 1 96 ? -5.973 4.189 13.007 1.00 60.53 96 GLU A CA 1
ATOM 779 C C . GLU A 1 96 ? -4.703 4.594 13.758 1.00 60.53 96 GLU A C 1
ATOM 781 O O . GLU A 1 96 ? -4.374 3.994 14.779 1.00 60.53 96 GLU A O 1
ATOM 786 N N . ALA A 1 97 ? -3.983 5.616 13.291 1.00 63.56 97 ALA A N 1
ATOM 787 C CA . ALA A 1 97 ? -2.821 6.141 14.003 1.00 63.56 97 ALA A CA 1
ATOM 788 C C . ALA A 1 97 ? -3.209 6.659 15.398 1.00 63.56 97 ALA A C 1
ATOM 790 O O . ALA A 1 97 ? -2.535 6.338 16.376 1.00 63.56 97 ALA A O 1
ATOM 791 N N . LEU A 1 98 ? -4.331 7.381 15.501 1.00 55.84 98 LEU A N 1
ATOM 792 C CA . LEU A 1 98 ? -4.880 7.847 16.777 1.00 55.84 98 LEU A CA 1
ATOM 793 C C . LEU A 1 98 ? -5.329 6.693 17.682 1.00 55.84 98 LEU A C 1
ATOM 795 O O . LEU A 1 98 ? -5.075 6.733 18.884 1.00 55.84 98 LEU A O 1
ATOM 799 N N . TRP A 1 99 ? -5.960 5.661 17.117 1.00 60.47 99 TRP A N 1
ATOM 800 C CA . TRP A 1 99 ? -6.338 4.457 17.860 1.00 60.47 99 TRP A CA 1
ATOM 801 C C . TRP A 1 99 ? -5.120 3.751 18.465 1.00 60.47 99 TRP A C 1
ATOM 803 O O . TRP A 1 99 ? -5.093 3.479 19.663 1.00 60.47 99 TRP A O 1
ATOM 813 N N . TYR A 1 100 ? -4.083 3.500 17.660 1.00 60.25 100 TYR A N 1
ATOM 814 C CA . TYR A 1 100 ? -2.868 2.832 18.130 1.00 60.25 100 TYR A CA 1
ATOM 815 C C . TYR A 1 100 ? -2.074 3.676 19.128 1.00 60.25 100 TYR A C 1
ATOM 817 O O . TYR A 1 100 ? -1.557 3.113 20.088 1.00 60.25 100 TYR A O 1
ATOM 825 N N . ALA A 1 101 ? -2.004 4.998 18.944 1.00 60.59 101 ALA A N 1
ATOM 826 C CA . ALA A 1 101 ? -1.405 5.894 19.932 1.00 60.59 101 ALA A CA 1
ATOM 827 C C . ALA A 1 101 ? -2.137 5.790 21.278 1.00 60.59 101 ALA A C 1
ATOM 829 O O . ALA A 1 101 ? -1.506 5.658 22.320 1.00 60.59 101 ALA A O 1
ATOM 830 N N . CYS A 1 102 ? -3.470 5.745 21.246 1.00 56.97 102 CYS A N 1
ATOM 831 C CA . CYS A 1 102 ? -4.278 5.588 22.447 1.00 56.97 102 CYS A CA 1
ATOM 832 C C . CYS A 1 102 ? -4.094 4.220 23.122 1.00 56.97 102 CYS A C 1
ATOM 834 O O . CYS A 1 102 ? -4.004 4.146 24.344 1.00 56.97 102 CYS A O 1
ATOM 836 N N . LEU A 1 103 ? -4.046 3.132 22.346 1.00 59.25 103 LEU A N 1
ATOM 837 C CA . LEU A 1 103 ? -3.815 1.786 22.875 1.00 59.25 103 LEU A CA 1
ATOM 838 C C . LEU A 1 103 ? -2.425 1.675 23.517 1.00 59.25 103 LEU A C 1
ATOM 840 O O . LEU A 1 103 ? -2.291 1.116 24.600 1.00 59.25 103 LEU A O 1
ATOM 844 N N . HIS A 1 104 ? -1.411 2.238 22.862 1.00 62.44 104 HIS A N 1
ATOM 845 C CA . HIS A 1 104 ? -0.039 2.275 23.355 1.00 62.44 104 HIS A CA 1
ATOM 846 C C . HIS A 1 104 ? 0.074 3.089 24.652 1.00 62.44 104 HIS A C 1
ATOM 848 O O . HIS A 1 104 ? 0.702 2.635 25.607 1.00 62.44 104 HIS A O 1
ATOM 854 N N . ASP A 1 105 ? -0.591 4.245 24.729 1.00 61.59 105 ASP A N 1
ATOM 855 C CA . ASP A 1 105 ? -0.667 5.035 25.963 1.00 61.59 105 ASP A CA 1
ATOM 856 C C . ASP A 1 105 ? -1.359 4.270 27.091 1.00 61.59 105 ASP A C 1
ATOM 858 O O . ASP A 1 105 ? -0.896 4.315 28.228 1.00 61.59 105 ASP A O 1
ATOM 862 N N . LEU A 1 106 ? -2.434 3.535 26.795 1.00 60.03 106 LEU A N 1
ATOM 863 C CA . LEU A 1 106 ? -3.104 2.699 27.790 1.00 60.03 106 LEU A CA 1
ATOM 864 C C . LEU A 1 106 ? -2.200 1.571 28.287 1.00 60.03 106 LEU A C 1
ATOM 866 O O . LEU A 1 106 ? -2.102 1.374 29.493 1.00 60.03 106 LEU A O 1
ATOM 870 N N . GLN A 1 107 ? -1.530 0.851 27.386 1.00 58.22 107 GLN A N 1
ATOM 871 C CA . GLN A 1 107 ? -0.662 -0.276 27.737 1.00 58.22 107 GLN A CA 1
ATOM 872 C C . GLN A 1 107 ? 0.537 0.159 28.584 1.00 58.22 107 GLN A C 1
ATOM 874 O O . GLN A 1 107 ? 0.854 -0.496 29.573 1.00 58.22 107 GLN A O 1
ATOM 879 N N . ASN A 1 108 ? 1.160 1.288 28.246 1.00 61.66 108 ASN A N 1
ATOM 880 C CA . ASN A 1 108 ? 2.357 1.756 28.944 1.00 61.66 108 ASN A CA 1
ATOM 881 C C . ASN A 1 108 ? 2.052 2.531 30.229 1.00 61.66 108 ASN A C 1
ATOM 883 O O . ASN A 1 108 ? 2.882 2.560 31.132 1.00 61.66 108 ASN A O 1
ATOM 887 N N . ASN A 1 109 ? 0.862 3.127 30.349 1.00 61.06 109 ASN A N 1
ATOM 888 C CA . ASN A 1 109 ? 0.460 3.870 31.546 1.00 61.06 109 ASN A CA 1
ATOM 889 C C . ASN A 1 109 ? -0.554 3.111 32.416 1.00 61.06 109 ASN A C 1
ATOM 891 O O . ASN A 1 109 ? -1.103 3.682 33.360 1.00 61.06 109 ASN A O 1
ATOM 895 N N . PHE A 1 110 ? -0.781 1.821 32.147 1.00 52.66 110 PHE A N 1
ATOM 896 C CA . PHE A 1 110 ? -1.765 0.989 32.849 1.00 52.66 110 PHE A CA 1
ATOM 897 C C . PHE A 1 110 ? -1.543 0.984 34.371 1.00 52.66 110 PHE A C 1
ATOM 899 O O . PHE A 1 110 ? -2.494 1.123 35.141 1.00 52.66 110 PHE A O 1
ATOM 906 N N . ILE A 1 111 ? -0.276 0.929 34.805 1.00 48.75 111 ILE A N 1
ATOM 907 C CA . ILE A 1 111 ? 0.115 0.985 36.223 1.00 48.75 111 ILE A CA 1
ATOM 908 C C . ILE A 1 111 ? -0.229 2.349 36.833 1.00 48.75 111 ILE A C 1
ATOM 910 O O . ILE A 1 111 ? -0.836 2.390 37.902 1.00 48.75 111 ILE A O 1
ATOM 914 N N . SER A 1 112 ? 0.083 3.453 36.139 1.00 52.75 112 SER A N 1
ATOM 915 C CA . SER A 1 112 ? -0.211 4.817 36.612 1.00 52.75 112 SER A CA 1
ATOM 916 C C . SER A 1 112 ? -1.712 5.104 36.689 1.00 52.75 112 SER A C 1
ATOM 918 O O . SER A 1 112 ? -2.137 5.922 37.504 1.00 52.75 112 SER A O 1
ATOM 920 N N . TYR A 1 113 ? -2.520 4.469 35.841 1.00 50.56 113 TYR A N 1
ATOM 921 C CA . TYR A 1 113 ? -3.973 4.610 35.872 1.00 50.56 113 TYR A CA 1
ATOM 922 C C . TYR A 1 113 ? -4.615 3.751 36.963 1.00 50.56 113 TYR A C 1
ATOM 924 O O . TYR A 1 113 ? -5.550 4.211 37.616 1.00 50.56 113 TYR A O 1
ATOM 932 N N . GLY A 1 114 ? -4.079 2.554 37.219 1.00 48.31 114 GLY A N 1
ATOM 933 C CA . GLY A 1 114 ? -4.486 1.714 38.345 1.00 48.31 114 GLY A CA 1
ATOM 934 C C . GLY A 1 114 ? -4.245 2.389 39.697 1.00 48.31 114 GLY A C 1
ATOM 935 O O . GLY A 1 114 ? -5.156 2.425 40.519 1.00 48.31 114 GLY A O 1
ATOM 936 N N . THR A 1 115 ? -3.073 3.010 39.892 1.00 48.19 115 THR A N 1
ATOM 937 C CA . THR A 1 115 ? -2.751 3.760 41.127 1.00 48.19 115 THR A CA 1
ATOM 938 C C . THR A 1 115 ? -3.632 4.996 41.312 1.00 48.19 115 THR A C 1
ATOM 940 O O . THR A 1 115 ? -4.068 5.288 42.424 1.00 48.19 115 THR A O 1
ATOM 943 N N . ALA A 1 116 ? -3.953 5.711 40.228 1.00 48.94 116 ALA A N 1
ATOM 944 C CA . ALA A 1 116 ? -4.858 6.858 40.293 1.00 48.94 116 ALA A CA 1
ATOM 945 C C . ALA A 1 116 ? -6.284 6.454 40.709 1.00 48.94 116 ALA A C 1
ATOM 947 O O . ALA A 1 116 ? -6.920 7.146 41.501 1.00 48.94 116 ALA A O 1
ATOM 948 N N . ILE A 1 117 ? -6.782 5.309 40.236 1.00 46.50 117 ILE A N 1
ATOM 949 C CA . ILE A 1 117 ? -8.117 4.820 40.602 1.00 46.50 117 ILE A CA 1
ATOM 950 C C . ILE A 1 117 ? -8.140 4.337 42.059 1.00 46.50 117 ILE A C 1
ATOM 952 O O . ILE A 1 117 ? -9.027 4.750 42.803 1.00 46.50 117 ILE A O 1
ATOM 956 N N . THR A 1 118 ? -7.149 3.555 42.504 1.00 46.56 118 THR A N 1
ATOM 957 C CA . THR A 1 118 ? -7.103 3.045 43.888 1.00 46.56 118 THR A CA 1
ATOM 958 C C . THR A 1 118 ? -6.951 4.152 44.928 1.00 46.56 118 THR A C 1
ATOM 960 O O . THR A 1 118 ? -7.601 4.087 45.967 1.00 46.56 118 THR A O 1
ATOM 963 N N . SER A 1 119 ? -6.191 5.209 44.626 1.00 47.50 119 SER A N 1
ATOM 964 C CA . SER A 1 119 ? -6.101 6.404 45.484 1.00 47.50 119 SER A CA 1
ATOM 965 C C . SER A 1 119 ? -7.401 7.219 45.569 1.00 47.50 119 SER A C 1
ATOM 967 O O . SER A 1 119 ? -7.583 7.973 46.517 1.00 47.50 119 SER A O 1
ATOM 969 N N . THR A 1 120 ? -8.326 7.057 44.613 1.00 45.53 120 THR A N 1
ATOM 970 C CA . THR A 1 120 ? -9.621 7.762 44.625 1.00 45.53 120 THR A CA 1
ATOM 971 C C . THR A 1 120 ? -10.706 6.954 45.352 1.00 45.53 120 THR A C 1
ATOM 973 O O . THR A 1 120 ? -11.640 7.532 45.899 1.00 45.53 120 THR A O 1
ATOM 976 N N . THR A 1 121 ? -10.593 5.620 45.387 1.00 43.84 121 THR A N 1
ATOM 977 C CA . THR A 1 121 ? -11.562 4.717 46.045 1.00 43.84 121 THR A CA 1
ATOM 978 C C . THR A 1 121 ? -11.129 4.212 47.425 1.00 43.84 121 THR A C 1
ATOM 980 O O . THR A 1 121 ? -11.921 3.569 48.108 1.00 43.84 121 THR A O 1
ATOM 983 N N . GLY A 1 122 ? -9.893 4.484 47.852 1.00 38.72 122 GLY A N 1
ATOM 984 C CA . GLY A 1 122 ? -9.357 4.075 49.147 1.00 38.72 122 GLY A CA 1
ATOM 985 C C . GLY A 1 122 ? -9.219 5.240 50.123 1.00 38.72 122 GLY A C 1
ATOM 986 O O . GLY A 1 122 ? -8.223 5.943 50.094 1.00 38.72 122 GLY A O 1
ATOM 987 N N . ASN A 1 123 ? -10.202 5.368 51.012 1.00 40.03 123 ASN A N 1
ATOM 988 C CA . ASN A 1 123 ? -10.077 5.841 52.394 1.00 40.03 123 ASN A CA 1
ATOM 989 C C . ASN A 1 123 ? -9.373 7.192 52.673 1.00 40.03 123 ASN A C 1
ATOM 991 O O . ASN A 1 123 ? -8.153 7.332 52.662 1.00 40.03 123 ASN A O 1
ATOM 995 N N . THR A 1 124 ? -10.177 8.155 53.121 1.00 43.34 124 THR A N 1
ATOM 996 C CA . THR A 1 124 ? -9.813 9.410 53.796 1.00 43.34 124 THR A CA 1
ATOM 997 C C . THR A 1 124 ? -9.213 9.205 55.195 1.00 43.34 124 THR A C 1
ATOM 999 O O . THR A 1 124 ? -9.642 9.864 56.136 1.00 43.34 124 THR A O 1
ATOM 1002 N N . HIS A 1 125 ? -8.213 8.339 55.374 1.00 42.72 125 HIS A N 1
ATOM 1003 C CA . HIS A 1 125 ? -7.438 8.335 56.619 1.00 42.72 125 HIS A CA 1
ATOM 1004 C C . HIS A 1 125 ? -5.952 8.024 56.394 1.00 42.72 125 HIS A C 1
ATOM 1006 O O . HIS A 1 125 ? -5.567 6.911 56.058 1.00 42.72 125 HIS A O 1
ATOM 1012 N N . ASN A 1 126 ? -5.149 9.052 56.689 1.00 45.88 126 ASN A N 1
ATOM 1013 C CA . ASN A 1 126 ? -3.723 9.050 57.014 1.00 45.88 126 ASN A CA 1
ATOM 1014 C C . ASN A 1 126 ? -2.727 8.626 55.922 1.00 45.88 126 ASN A C 1
ATOM 1016 O O . ASN A 1 126 ? -2.288 7.483 55.860 1.00 45.88 126 ASN A O 1
ATOM 1020 N N . PHE A 1 127 ? -2.197 9.628 55.211 1.00 33.00 127 PHE A N 1
ATOM 1021 C CA . PHE A 1 127 ? -0.774 9.639 54.871 1.00 33.00 127 PHE A CA 1
ATOM 1022 C C . PHE A 1 127 ? -0.214 11.062 54.996 1.00 33.00 127 PHE A C 1
ATOM 1024 O O . PHE A 1 127 ? -0.281 11.880 54.081 1.00 33.00 127 PHE A O 1
ATOM 1031 N N . VAL A 1 128 ? 0.312 11.376 56.182 1.00 45.84 128 VAL A N 1
ATOM 1032 C CA . VAL A 1 128 ? 1.252 12.485 56.360 1.00 45.84 128 VAL A CA 1
ATOM 1033 C C . VAL A 1 128 ? 2.621 11.946 55.969 1.00 45.84 128 VAL A C 1
ATOM 1035 O O . VAL A 1 128 ? 3.127 11.038 56.617 1.00 45.84 128 VAL A O 1
ATOM 1038 N N . THR A 1 129 ? 3.194 12.469 54.889 1.00 40.56 129 THR A N 1
ATOM 1039 C CA . THR A 1 129 ? 4.546 13.061 54.821 1.00 40.56 129 THR A CA 1
ATOM 1040 C C . THR A 1 129 ? 4.963 13.220 53.352 1.00 40.56 129 THR A C 1
ATOM 1042 O O . THR A 1 129 ? 5.031 12.253 52.608 1.00 40.56 129 THR A O 1
ATOM 1045 N N . GLY A 1 130 ? 5.298 14.452 52.949 1.00 36.06 130 GLY A N 1
ATOM 1046 C CA . GLY A 1 130 ? 6.217 14.687 51.826 1.00 36.06 130 GLY A CA 1
ATOM 1047 C C . GLY A 1 130 ? 5.624 15.127 50.480 1.00 36.06 130 GLY A C 1
ATOM 1048 O O . GLY A 1 130 ? 5.393 14.313 49.605 1.00 36.06 130 GLY A O 1
ATOM 1049 N N . LYS A 1 131 ? 5.533 16.453 50.305 1.00 38.78 131 LYS A N 1
ATOM 1050 C CA . LYS A 1 131 ? 5.874 17.232 49.089 1.00 38.78 131 LYS A CA 1
ATOM 1051 C C . LYS A 1 131 ? 5.203 16.879 47.731 1.00 38.78 131 LYS A C 1
ATOM 1053 O O . LYS A 1 131 ? 5.597 15.963 47.029 1.00 38.78 131 LYS A O 1
ATOM 1058 N N . SER A 1 132 ? 4.305 17.786 47.314 1.00 41.72 132 SER A N 1
ATOM 1059 C CA . SER A 1 132 ? 4.082 18.275 45.931 1.00 41.72 132 SER A CA 1
ATOM 1060 C C . SER A 1 132 ? 3.728 17.288 44.797 1.00 41.72 132 SER A C 1
ATOM 1062 O O . SER A 1 132 ? 4.444 17.236 43.804 1.00 41.72 132 SER A O 1
ATOM 1064 N N . GLU A 1 133 ? 2.579 16.605 44.854 1.00 45.47 133 GLU A N 1
ATOM 1065 C CA . GLU A 1 133 ? 1.972 15.921 43.685 1.00 45.47 133 GLU A CA 1
ATOM 1066 C C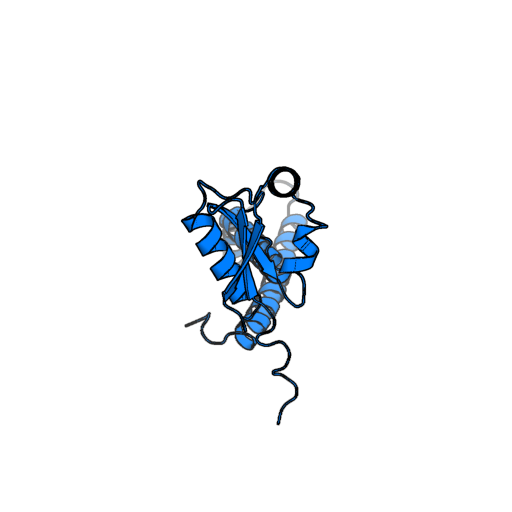 . GLU A 1 133 ? 0.424 16.031 43.475 1.00 45.47 133 GLU A C 1
ATOM 1068 O O . GLU A 1 133 ? -0.137 15.199 42.761 1.00 45.47 133 GLU A O 1
ATOM 1073 N N . PRO A 1 134 ? -0.347 17.022 43.987 1.00 48.69 134 PRO A N 1
ATOM 1074 C CA . PRO A 1 134 ? -1.793 17.069 43.686 1.00 48.69 134 PRO A CA 1
ATOM 1075 C C . PRO A 1 134 ? -2.126 17.425 42.222 1.00 48.69 134 PRO A C 1
ATOM 1077 O O . PRO A 1 134 ? -3.061 16.874 41.632 1.00 48.69 134 PRO A O 1
ATOM 1080 N N . ASP A 1 135 ? -1.366 18.346 41.619 1.00 45.31 135 ASP A N 1
ATOM 1081 C CA . ASP A 1 135 ? -1.693 18.907 40.299 1.00 45.31 135 ASP A CA 1
ATOM 1082 C C . ASP A 1 135 ? -1.351 17.958 39.149 1.00 45.31 135 ASP A C 1
ATOM 1084 O O . ASP A 1 135 ? -2.126 17.821 38.199 1.00 45.31 135 ASP A O 1
ATOM 1088 N N . THR A 1 136 ? -0.244 17.220 39.261 1.00 45.91 136 THR A N 1
ATOM 1089 C CA . THR A 1 136 ? 0.137 16.176 38.300 1.00 45.91 136 THR A CA 1
ATOM 1090 C C . THR A 1 136 ? -0.902 15.057 38.261 1.00 45.91 136 THR A C 1
ATOM 1092 O O . THR A 1 136 ? -1.215 14.541 37.187 1.00 45.91 136 THR A O 1
ATOM 1095 N N . MET A 1 137 ? -1.504 14.724 39.405 1.00 41.88 137 MET A N 1
ATOM 1096 C CA . MET A 1 137 ? -2.541 13.700 39.510 1.00 41.88 137 MET A CA 1
ATOM 1097 C C . MET A 1 137 ? -3.873 14.152 38.886 1.00 41.88 137 MET A C 1
ATOM 1099 O O . MET A 1 137 ? -4.460 13.413 38.090 1.00 41.88 137 MET A O 1
ATOM 1103 N N . ARG A 1 138 ? -4.316 15.395 39.140 1.00 46.28 138 ARG A N 1
ATOM 1104 C CA . ARG A 1 138 ? -5.503 15.988 38.484 1.00 46.28 138 ARG A CA 1
ATOM 1105 C C . ARG A 1 138 ? -5.342 16.106 36.968 1.00 46.28 138 ARG A C 1
ATOM 1107 O O . ARG A 1 138 ? -6.285 15.802 36.232 1.00 46.28 138 ARG A O 1
ATOM 1114 N N . LEU A 1 139 ? -4.152 16.485 36.495 1.00 48.22 139 LEU A N 1
ATOM 1115 C CA . LEU A 1 139 ? -3.801 16.506 35.071 1.00 48.22 139 LEU A CA 1
ATOM 1116 C C . LEU A 1 139 ? -3.884 15.104 34.450 1.00 48.22 139 LEU A C 1
ATOM 1118 O O . LEU A 1 139 ? -4.451 14.946 33.370 1.00 48.22 139 LEU A O 1
ATOM 1122 N N . ARG A 1 140 ? -3.407 14.065 35.148 1.00 49.94 140 ARG A N 1
ATOM 1123 C CA . ARG A 1 140 ? -3.463 12.666 34.681 1.00 49.94 140 ARG A CA 1
ATOM 1124 C C . ARG A 1 140 ? -4.893 12.114 34.612 1.00 49.94 140 ARG A C 1
ATOM 1126 O O . ARG A 1 140 ? -5.233 11.456 33.629 1.00 49.94 140 ARG A O 1
ATOM 1133 N N . VAL A 1 141 ? -5.748 12.417 35.593 1.00 50.34 141 VAL A N 1
ATOM 1134 C CA . VAL A 1 141 ? -7.168 12.002 35.598 1.00 50.34 141 VAL A CA 1
ATOM 1135 C C . VAL A 1 141 ? -7.983 12.757 34.539 1.00 50.34 141 VAL A C 1
ATOM 1137 O O . VAL A 1 141 ? -8.789 12.152 33.829 1.00 50.34 141 VAL A O 1
ATOM 1140 N N . SER A 1 142 ? -7.734 14.057 34.365 1.00 54.91 142 SER A N 1
ATOM 1141 C CA . SER A 1 142 ? -8.372 14.861 33.312 1.00 54.91 142 SER A CA 1
ATOM 1142 C C . SER A 1 142 ? -7.950 14.393 31.918 1.00 54.91 142 SER A C 1
ATOM 1144 O O . SER A 1 142 ? -8.797 14.241 31.035 1.00 54.91 142 SER A O 1
ATOM 1146 N N . ASN A 1 143 ? -6.666 14.053 31.746 1.00 56.00 143 ASN A N 1
ATOM 1147 C CA . ASN A 1 143 ? -6.156 13.433 30.526 1.00 56.00 143 ASN A CA 1
ATOM 1148 C C . ASN A 1 143 ? -6.832 12.089 30.255 1.00 56.00 143 ASN A C 1
ATOM 1150 O O . ASN A 1 143 ? -7.250 11.862 29.128 1.00 56.00 143 ASN A O 1
ATOM 1154 N N . LEU A 1 144 ? -7.031 11.237 31.266 1.00 54.41 144 LEU A N 1
ATOM 1155 C CA . LEU A 1 144 ? -7.778 9.978 31.143 1.00 54.41 144 LEU A CA 1
ATOM 1156 C C . LEU A 1 144 ? -9.231 10.178 30.715 1.00 54.41 144 LEU A C 1
ATOM 1158 O O . LEU A 1 144 ? -9.722 9.461 29.844 1.00 54.41 144 LEU A O 1
ATOM 1162 N N . ALA A 1 145 ? -9.944 11.117 31.336 1.00 58.97 145 ALA A N 1
ATOM 1163 C CA . ALA A 1 145 ? -11.338 11.403 31.008 1.00 58.97 145 ALA A CA 1
ATOM 1164 C C . ALA A 1 145 ? -11.467 11.940 29.575 1.00 58.97 145 ALA A C 1
ATOM 1166 O O . ALA A 1 145 ? -12.338 11.501 28.816 1.00 58.97 145 ALA A O 1
ATOM 1167 N N . TRP A 1 146 ? -10.548 12.824 29.180 1.00 63.44 146 TRP A N 1
ATOM 1168 C CA . TRP A 1 146 ? -10.443 13.330 27.819 1.00 63.44 146 TRP A CA 1
ATOM 1169 C C . TRP A 1 146 ? -10.084 12.221 26.818 1.00 63.44 146 TRP A C 1
ATOM 1171 O O . TRP A 1 146 ? -10.752 12.108 25.786 1.00 63.44 146 TRP A O 1
ATOM 1181 N N . LEU A 1 147 ? -9.121 11.347 27.143 1.00 53.84 147 LEU A N 1
ATOM 1182 C CA . LEU A 1 147 ? -8.733 10.192 26.324 1.00 53.84 147 LEU A CA 1
ATOM 1183 C C . LEU A 1 147 ? -9.916 9.235 26.158 1.00 53.84 147 LEU A C 1
ATOM 1185 O O . LEU A 1 147 ? -10.261 8.890 25.035 1.00 53.84 147 LEU A O 1
ATOM 1189 N N . LYS A 1 148 ? -10.616 8.883 27.246 1.00 56.31 148 LYS A N 1
ATOM 1190 C CA . LYS A 1 148 ? -11.831 8.046 27.229 1.00 56.31 148 LYS A CA 1
ATOM 1191 C C . LYS A 1 148 ? -12.956 8.685 26.418 1.00 56.31 148 LYS A C 1
ATOM 1193 O O . LYS A 1 148 ? -13.691 7.986 25.725 1.00 56.31 148 LYS A O 1
ATOM 1198 N N . GLY A 1 149 ? -13.129 10.003 26.504 1.00 61.84 149 GLY A N 1
ATOM 1199 C CA . GLY A 1 149 ? -14.096 10.741 25.691 1.00 61.84 149 GLY A CA 1
ATOM 1200 C C . GLY A 1 149 ? -13.736 10.703 24.205 1.00 61.84 149 GLY A C 1
ATOM 1201 O O . GLY A 1 149 ? -14.591 10.460 23.355 1.00 61.84 149 GLY A O 1
ATOM 1202 N N . ARG A 1 150 ? -12.451 10.873 23.883 1.00 58.69 150 ARG A N 1
ATOM 1203 C CA . ARG A 1 150 ? -11.927 10.781 22.519 1.00 58.69 150 ARG A CA 1
ATOM 1204 C C . ARG A 1 150 ? -12.019 9.355 21.970 1.00 58.69 150 ARG A C 1
ATOM 1206 O O . ARG A 1 150 ? -12.506 9.199 20.857 1.00 58.69 150 ARG A O 1
ATOM 1213 N N . MET A 1 151 ? -11.684 8.335 22.760 1.00 56.09 151 MET A N 1
ATOM 1214 C CA . MET A 1 151 ? -11.867 6.918 22.428 1.00 56.09 151 MET A CA 1
ATOM 1215 C C . MET A 1 151 ? -13.325 6.585 22.170 1.00 56.09 151 MET A C 1
ATOM 1217 O O . MET A 1 151 ? -13.616 5.968 21.161 1.00 56.09 151 MET A O 1
ATOM 1221 N N . ARG A 1 152 ? -14.257 7.021 23.026 1.00 59.78 152 ARG A N 1
ATOM 1222 C CA . ARG A 1 152 ? -15.689 6.780 22.802 1.00 59.78 152 ARG A CA 1
ATOM 1223 C C . ARG A 1 152 ? -16.175 7.400 21.496 1.00 59.78 152 ARG A C 1
ATOM 1225 O O . ARG A 1 152 ? -16.978 6.785 20.810 1.00 59.78 152 ARG A O 1
ATOM 1232 N N . ARG A 1 153 ? -15.669 8.579 21.124 1.00 61.88 153 ARG A N 1
ATOM 1233 C CA . ARG A 1 153 ? -15.975 9.195 19.824 1.00 61.88 153 ARG A CA 1
ATOM 1234 C C . ARG A 1 153 ? -15.381 8.408 18.655 1.00 61.88 153 ARG A C 1
ATOM 1236 O O . ARG A 1 153 ? -16.080 8.198 17.675 1.00 61.88 153 ARG A O 1
ATOM 1243 N N . VAL A 1 154 ? -14.136 7.944 18.774 1.00 55.00 154 VAL A N 1
ATOM 1244 C CA . VAL A 1 154 ? -13.476 7.118 17.747 1.00 55.00 154 VAL A CA 1
ATOM 1245 C C . VAL A 1 154 ? -14.158 5.755 17.610 1.00 55.00 154 VAL A C 1
ATOM 1247 O O . VAL A 1 154 ? -14.458 5.351 16.498 1.00 55.00 154 VAL A O 1
ATOM 1250 N N . MET A 1 155 ? -14.473 5.085 18.718 1.00 53.44 155 MET A N 1
ATOM 1251 C CA . MET A 1 155 ? -15.169 3.796 18.731 1.00 53.44 155 MET A CA 1
ATOM 1252 C C . MET A 1 155 ? -16.569 3.911 18.149 1.00 53.44 155 MET A C 1
ATOM 1254 O O . MET A 1 155 ? -16.901 3.125 17.279 1.00 53.44 155 MET A O 1
ATOM 1258 N N . ARG A 1 156 ? -17.345 4.943 18.511 1.00 60.25 156 ARG A N 1
ATOM 1259 C CA . ARG A 1 156 ? -18.647 5.197 17.872 1.00 60.25 156 ARG A CA 1
ATOM 1260 C C . ARG A 1 156 ? -18.514 5.467 16.376 1.00 60.25 156 ARG A C 1
ATOM 1262 O O . ARG A 1 156 ? -19.341 5.000 15.608 1.00 60.25 156 ARG A O 1
ATOM 1269 N N . ALA A 1 157 ? -17.485 6.204 15.957 1.00 55.25 157 ALA A N 1
ATOM 1270 C CA . ALA A 1 157 ? -17.239 6.451 14.539 1.00 55.25 157 ALA A CA 1
ATOM 1271 C C . ALA A 1 157 ? -16.844 5.168 13.784 1.00 55.25 157 ALA A C 1
ATOM 1273 O O . ALA A 1 157 ? -17.237 5.005 12.635 1.00 55.25 157 ALA A O 1
ATOM 1274 N N . LEU A 1 158 ? -16.105 4.253 14.422 1.00 49.41 158 LEU A N 1
ATOM 1275 C CA . LEU A 1 158 ? -15.743 2.949 13.855 1.00 49.41 158 LEU A CA 1
ATOM 1276 C C . LEU A 1 158 ? -16.934 1.980 13.828 1.00 49.41 158 LEU A C 1
ATOM 1278 O O . LEU A 1 158 ? -17.145 1.313 12.827 1.00 49.41 158 LEU A O 1
ATOM 1282 N N . GLU A 1 159 ? -17.746 1.954 14.880 1.00 53.59 159 GLU A N 1
ATOM 1283 C CA . GLU A 1 159 ? -18.951 1.123 15.014 1.00 53.59 159 GLU A CA 1
ATOM 1284 C C . GLU A 1 159 ? -20.055 1.555 14.032 1.00 53.59 159 GLU A C 1
ATOM 1286 O O . GLU A 1 159 ? -20.780 0.725 13.492 1.00 53.59 159 GLU A O 1
ATOM 1291 N N . GLN A 1 160 ? -20.125 2.851 13.710 1.00 54.69 160 GLN A N 1
ATOM 1292 C CA . GLN A 1 160 ? -20.973 3.383 12.636 1.00 54.69 160 GLN A CA 1
ATOM 1293 C C . GLN A 1 160 ? -20.453 3.059 11.224 1.00 54.69 160 GLN A C 1
ATOM 1295 O O . GLN A 1 160 ? -21.224 3.130 10.268 1.00 54.69 160 GLN A O 1
ATOM 1300 N N . GLN A 1 161 ? -19.165 2.730 11.076 1.00 48.06 161 GLN A N 1
ATOM 1301 C CA . GLN A 1 161 ? -18.543 2.366 9.797 1.00 48.06 161 GLN A CA 1
ATOM 1302 C C . GLN A 1 161 ? -18.486 0.847 9.568 1.00 48.06 161 GLN A C 1
ATOM 1304 O O . GLN A 1 161 ? -18.485 0.423 8.414 1.00 48.06 161 GLN A O 1
ATOM 1309 N N . ASP A 1 162 ? -18.438 0.044 10.635 1.00 47.81 162 ASP A N 1
ATOM 1310 C CA . ASP A 1 162 ? -18.374 -1.421 10.604 1.00 47.81 162 ASP A CA 1
ATOM 1311 C C . ASP A 1 162 ? -18.945 -2.009 11.920 1.00 47.81 162 ASP A C 1
ATOM 1313 O O . ASP A 1 162 ? -18.213 -2.173 12.903 1.00 47.81 162 ASP A O 1
ATOM 1317 N N . PRO A 1 163 ? -20.258 -2.307 11.984 1.00 47.78 163 PRO A N 1
ATOM 1318 C CA . PRO A 1 163 ? -20.922 -2.767 13.209 1.00 47.78 163 PRO A CA 1
ATOM 1319 C C . PRO A 1 163 ? -20.499 -4.176 13.672 1.00 47.78 163 PRO A C 1
ATOM 1321 O O . PRO A 1 163 ? -20.905 -4.603 14.748 1.00 47.78 163 PRO A O 1
ATOM 1324 N N . GLY A 1 164 ? -19.674 -4.899 12.902 1.00 38.47 164 GLY A N 1
ATOM 1325 C CA . GLY A 1 164 ? -19.165 -6.230 13.259 1.00 38.47 164 GLY A CA 1
ATOM 1326 C C . GLY A 1 164 ? -17.860 -6.232 14.065 1.00 38.47 164 GLY A C 1
ATOM 1327 O O . GLY A 1 164 ? -17.286 -7.294 14.289 1.00 38.47 164 GLY A O 1
ATOM 1328 N N . LEU A 1 165 ? -17.336 -5.066 14.463 1.00 40.91 165 LEU A N 1
ATOM 1329 C CA . LEU A 1 165 ? -16.021 -4.965 15.113 1.00 40.91 165 LEU A CA 1
ATOM 1330 C C . LEU A 1 165 ? -16.023 -5.181 16.638 1.00 40.91 165 LEU A C 1
ATOM 1332 O O . LEU A 1 165 ? -14.941 -5.299 17.214 1.00 40.91 165 LEU A O 1
ATOM 1336 N N . VAL A 1 166 ? -17.193 -5.155 17.288 1.00 37.09 166 VAL A N 1
ATOM 1337 C CA . VAL A 1 166 ? -17.329 -5.139 18.764 1.00 37.09 166 VAL A CA 1
ATOM 1338 C C . VAL A 1 166 ? -18.102 -6.357 19.303 1.00 37.09 166 VAL A C 1
ATOM 1340 O O . VAL A 1 166 ? -18.357 -6.439 20.501 1.00 37.09 166 VAL A O 1
ATOM 1343 N N . SER A 1 167 ? -18.453 -7.315 18.438 1.00 35.22 167 SER A N 1
ATOM 1344 C CA . SER A 1 167 ? -19.031 -8.611 18.828 1.00 35.22 167 SER A CA 1
ATOM 1345 C C . SER A 1 167 ? -17.960 -9.640 19.164 1.00 35.22 167 SER A C 1
ATOM 1347 O O . S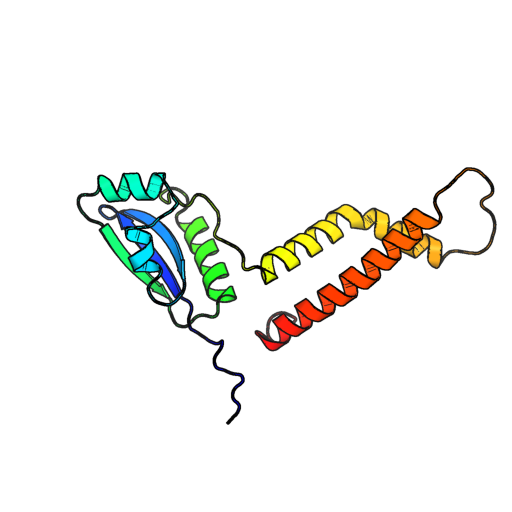ER A 1 167 ? -17.047 -9.793 18.317 1.00 35.22 167 SER A O 1
#

Radius of gyration: 23.34 Å; chains: 1; bounding box: 49×32×76 Å